Protein AF-R5EZT8-F1 (afdb_monomer_lite)

Radius of gyration: 14.83 Å; chains: 1; bounding box: 34×26×39 Å

Sequence (82 aa):
MRTREIVNEINSLLNQSTYLYAQYAQENRISYVEMMVLYALLNTDAPLTQIELGAYYVISKQSINSAVKKIQIRRFHPYCSR

Foldseek 3Di:
DVVVVVVVVVVVVVVVVLVVLCVVCVVVVHDSLLSLVLVCLVPDPDDDDLVNSCVVVVHDSVSSVVSVVVCVVVCPVVRPDD

pLDDT: mean 87.17, std 13.53, range [38.25, 97.81]

Secondary structure (DSSP, 8-state):
-HHHHHHHHHHHHHHHHHHHHHHHHHHTT--HHHHHHHHHHHH-SS---HHHHHHHHT--HHHHHHHHHHHHHTT-GGGS--

Structure (mmCIF, N/CA/C/O backbone):
data_AF-R5EZT8-F1
#
_entry.id   AF-R5EZT8-F1
#
loop_
_atom_site.group_PDB
_atom_site.id
_atom_site.type_symbol
_atom_site.label_atom_id
_atom_site.label_alt_id
_atom_site.label_comp_id
_atom_site.label_asym_id
_atom_site.label_entity_id
_atom_site.label_seq_id
_atom_site.pdbx_PDB_ins_code
_atom_site.Cartn_x
_atom_site.Cartn_y
_atom_site.Cartn_z
_atom_site.occupancy
_atom_site.B_iso_or_equiv
_atom_site.auth_seq_id
_atom_site.auth_comp_id
_atom_site.auth_asym_id
_atom_site.auth_atom_id
_atom_site.pdbx_PDB_model_num
ATOM 1 N N . MET A 1 1 ? 17.782 5.226 -25.470 1.00 66.69 1 MET A N 1
ATOM 2 C CA . MET A 1 1 ? 16.466 5.903 -25.538 1.00 66.69 1 MET A CA 1
ATOM 3 C C . MET A 1 1 ? 15.322 4.972 -25.138 1.00 66.69 1 MET A C 1
ATOM 5 O O . MET A 1 1 ? 14.691 5.272 -24.136 1.00 66.69 1 MET A O 1
ATOM 9 N N . ARG A 1 2 ? 15.155 3.798 -25.767 1.00 87.19 2 ARG A N 1
ATOM 10 C CA . ARG A 1 2 ? 14.058 2.844 -25.487 1.00 87.19 2 ARG A CA 1
ATOM 11 C C . ARG A 1 2 ? 13.828 2.453 -24.015 1.00 87.19 2 ARG A C 1
ATOM 13 O O . ARG A 1 2 ? 12.690 2.396 -23.573 1.00 87.19 2 ARG A O 1
ATOM 20 N N . THR A 1 3 ? 14.880 2.231 -23.223 1.00 94.62 3 THR A N 1
ATOM 21 C CA . THR A 1 3 ? 14.730 1.877 -21.795 1.00 94.62 3 THR A CA 1
ATOM 22 C C . THR A 1 3 ? 14.029 2.969 -20.986 1.00 94.62 3 THR A C 1
ATOM 24 O O . THR A 1 3 ? 13.215 2.665 -20.124 1.00 94.62 3 THR A O 1
ATOM 27 N N . ARG A 1 4 ? 14.308 4.249 -21.270 1.00 94.88 4 ARG A N 1
ATOM 28 C CA . ARG A 1 4 ? 13.698 5.375 -20.548 1.00 94.88 4 ARG A CA 1
ATOM 29 C C . ARG A 1 4 ? 12.212 5.511 -20.879 1.00 94.88 4 ARG A C 1
ATOM 31 O O . ARG A 1 4 ? 11.422 5.797 -19.990 1.00 94.88 4 ARG A O 1
ATOM 38 N N . GLU A 1 5 ? 11.849 5.292 -22.138 1.00 96.56 5 GLU A N 1
ATOM 39 C CA . GLU A 1 5 ? 10.455 5.309 -22.597 1.00 96.56 5 GLU A CA 1
ATOM 40 C C . GLU A 1 5 ? 9.645 4.201 -21.919 1.00 96.56 5 GLU A C 1
ATOM 42 O O . GLU A 1 5 ? 8.605 4.488 -21.337 1.00 96.56 5 GLU A O 1
ATOM 47 N N . ILE A 1 6 ? 10.185 2.977 -21.875 1.00 97.12 6 ILE A N 1
ATOM 48 C CA . ILE A 1 6 ? 9.555 1.842 -21.182 1.00 97.12 6 ILE A CA 1
ATOM 49 C C . ILE A 1 6 ? 9.379 2.135 -19.685 1.00 97.12 6 ILE A C 1
ATOM 51 O O . ILE A 1 6 ? 8.312 1.899 -19.128 1.00 97.12 6 ILE A O 1
ATOM 55 N N . VAL A 1 7 ? 10.401 2.681 -19.018 1.00 97.06 7 VAL A N 1
ATOM 56 C CA . VAL A 1 7 ? 10.307 3.042 -17.591 1.00 97.06 7 VAL A CA 1
ATOM 57 C C . VAL A 1 7 ? 9.227 4.102 -17.355 1.00 97.06 7 VAL A C 1
ATOM 59 O O . VAL A 1 7 ? 8.473 4.009 -16.388 1.00 97.06 7 VAL A O 1
ATOM 62 N N . ASN A 1 8 ? 9.115 5.097 -18.237 1.00 97.12 8 ASN A N 1
ATOM 63 C CA . ASN A 1 8 ? 8.072 6.116 -18.140 1.00 97.12 8 ASN A CA 1
ATOM 64 C C . ASN A 1 8 ? 6.671 5.528 -18.335 1.00 97.12 8 ASN A C 1
ATOM 66 O O . ASN A 1 8 ? 5.746 5.923 -17.628 1.00 97.12 8 ASN A O 1
ATOM 70 N N . GLU A 1 9 ? 6.518 4.585 -19.262 1.00 97.56 9 GLU A N 1
ATOM 71 C CA . GLU A 1 9 ? 5.257 3.885 -19.495 1.00 97.56 9 GLU A CA 1
ATOM 72 C C . GLU A 1 9 ? 4.849 3.054 -18.273 1.00 97.56 9 GLU A C 1
ATOM 74 O O . GLU A 1 9 ? 3.729 3.198 -17.785 1.00 97.56 9 GLU A O 1
ATOM 79 N N . ILE A 1 10 ? 5.783 2.290 -17.693 1.00 97.19 10 ILE A N 1
ATOM 80 C CA . ILE A 1 10 ? 5.562 1.553 -16.439 1.00 97.19 10 ILE A CA 1
ATOM 81 C C . ILE A 1 10 ? 5.108 2.507 -15.328 1.00 97.19 10 ILE A C 1
ATOM 83 O O . ILE A 1 10 ? 4.102 2.252 -14.671 1.00 97.19 10 ILE A O 1
ATOM 87 N N . ASN A 1 11 ? 5.802 3.632 -15.142 1.00 96.62 11 ASN A N 1
ATOM 88 C CA . ASN A 1 11 ? 5.432 4.618 -14.126 1.00 96.62 11 ASN A CA 1
ATOM 89 C C . ASN A 1 11 ? 4.042 5.220 -14.377 1.00 96.62 11 ASN A C 1
ATOM 91 O O . ASN A 1 11 ? 3.287 5.436 -13.431 1.00 96.62 11 ASN A O 1
ATOM 95 N N . SER A 1 12 ? 3.684 5.479 -15.637 1.00 97.56 12 SER A N 1
ATOM 96 C CA . SER A 1 12 ? 2.357 5.987 -15.997 1.00 97.56 12 SER A CA 1
ATOM 97 C C . SER A 1 12 ? 1.257 4.991 -15.621 1.00 97.56 12 SER A C 1
ATOM 99 O O . SER A 1 12 ? 0.297 5.366 -14.946 1.00 97.56 12 SER A O 1
ATOM 101 N N . LEU A 1 13 ? 1.439 3.713 -15.965 1.00 97.81 13 LEU A N 1
ATOM 102 C CA . LEU A 1 13 ? 0.496 2.642 -15.638 1.00 97.81 13 LEU A CA 1
ATOM 103 C C . LEU A 1 13 ? 0.375 2.423 -14.122 1.00 97.81 13 LEU A C 1
ATOM 105 O O . LEU A 1 13 ? -0.734 2.287 -13.602 1.00 97.81 13 LEU A O 1
ATOM 109 N N . LEU A 1 14 ? 1.493 2.453 -13.389 1.00 94.75 14 LEU A N 1
ATOM 110 C CA . LEU A 1 14 ? 1.492 2.349 -11.926 1.00 94.75 14 LEU A CA 1
ATOM 111 C C . LEU A 1 14 ? 0.759 3.523 -11.267 1.00 94.75 14 LEU A C 1
ATOM 113 O O . LEU A 1 14 ? -0.006 3.312 -10.325 1.00 94.75 14 LEU A O 1
ATOM 117 N N . ASN A 1 15 ? 0.932 4.745 -11.779 1.00 95.62 15 ASN A N 1
ATOM 118 C CA . ASN A 1 15 ? 0.223 5.923 -11.278 1.00 95.62 15 ASN A CA 1
ATOM 119 C C . ASN A 1 15 ? -1.288 5.824 -11.521 1.00 95.62 15 ASN A C 1
ATOM 121 O O . ASN A 1 15 ? -2.069 6.134 -10.623 1.00 95.62 15 ASN A O 1
ATOM 125 N N . GLN A 1 16 ? -1.705 5.357 -12.700 1.00 96.50 16 GLN A N 1
ATOM 126 C CA . GLN A 1 16 ? -3.121 5.141 -13.013 1.00 96.50 16 GLN A CA 1
ATOM 127 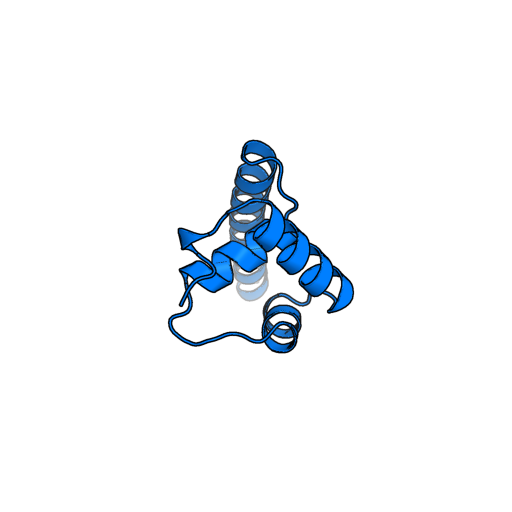C C . GLN A 1 16 ? -3.741 4.066 -12.112 1.00 96.50 16 GLN A C 1
ATOM 129 O O . GLN A 1 16 ? -4.805 4.284 -11.541 1.00 96.50 16 GLN A O 1
ATOM 134 N N . SER A 1 17 ? -3.052 2.940 -11.916 1.00 93.44 17 SER A N 1
ATOM 135 C CA . SER A 1 17 ? -3.496 1.877 -11.005 1.00 93.44 17 SER A CA 1
ATOM 136 C C . SER A 1 17 ? -3.619 2.379 -9.558 1.00 93.44 17 SER A C 1
ATOM 138 O O . SER A 1 17 ? -4.660 2.221 -8.920 1.00 93.44 17 SER A O 1
ATOM 140 N N . THR A 1 18 ? -2.601 3.095 -9.070 1.00 93.00 18 THR A N 1
ATOM 141 C CA . THR A 1 18 ? -2.598 3.709 -7.731 1.00 93.00 18 THR A CA 1
ATOM 142 C C . THR A 1 18 ? -3.758 4.688 -7.550 1.00 93.00 18 THR A C 1
ATOM 144 O O . THR A 1 18 ? -4.396 4.704 -6.495 1.00 93.00 18 THR A O 1
ATOM 147 N N . TYR A 1 19 ? -4.064 5.484 -8.578 1.00 95.81 19 TYR A N 1
ATOM 148 C CA . TYR A 1 19 ? -5.186 6.418 -8.563 1.00 95.81 19 TYR A CA 1
ATOM 149 C C . TYR A 1 19 ? -6.529 5.701 -8.382 1.00 95.81 19 TYR A C 1
ATOM 151 O O . TYR A 1 19 ? -7.324 6.121 -7.544 1.00 95.81 19 TYR A O 1
ATOM 159 N N . LEU A 1 20 ? -6.758 4.586 -9.082 1.00 95.12 20 LEU A N 1
ATOM 160 C CA . LEU A 1 20 ? -7.995 3.809 -8.948 1.00 95.12 20 LEU A CA 1
ATOM 161 C C . LEU A 1 20 ? -8.164 3.236 -7.532 1.00 95.12 20 LEU A C 1
ATOM 163 O O . LEU A 1 20 ? -9.246 3.328 -6.951 1.00 95.12 20 LEU A O 1
ATOM 167 N N . TYR A 1 21 ? -7.093 2.713 -6.929 1.00 93.81 21 TYR A N 1
ATOM 168 C CA . TYR A 1 21 ? -7.133 2.258 -5.534 1.00 93.81 21 TYR A CA 1
ATOM 169 C C . TYR A 1 21 ? -7.415 3.403 -4.556 1.00 93.81 21 TYR A C 1
ATOM 171 O O . TYR A 1 21 ? -8.173 3.228 -3.600 1.00 93.81 21 TYR A O 1
ATOM 179 N N . ALA A 1 22 ? -6.837 4.583 -4.793 1.00 93.75 22 ALA A N 1
ATOM 180 C CA . ALA A 1 22 ? -7.091 5.765 -3.977 1.00 93.75 22 ALA A CA 1
ATOM 181 C C . ALA A 1 22 ? -8.542 6.259 -4.104 1.00 93.75 22 ALA A C 1
ATOM 183 O O . ALA A 1 22 ? -9.155 6.588 -3.087 1.00 93.75 22 ALA A O 1
ATOM 184 N N . GLN A 1 23 ? -9.113 6.257 -5.314 1.00 95.31 23 GLN A N 1
ATOM 185 C CA . GLN A 1 23 ? -10.523 6.588 -5.536 1.00 95.31 23 GLN A CA 1
ATOM 186 C C . GLN A 1 23 ? -11.448 5.620 -4.800 1.00 95.31 23 GLN A C 1
ATOM 188 O O . GLN A 1 23 ? -12.292 6.064 -4.023 1.00 95.31 23 GLN A O 1
ATOM 193 N N . TYR A 1 24 ? -11.236 4.309 -4.952 1.00 92.19 24 TYR A N 1
ATOM 194 C CA . TYR A 1 24 ? -12.018 3.306 -4.229 1.00 92.19 24 TYR A CA 1
ATOM 195 C C . TYR A 1 24 ? -11.928 3.513 -2.712 1.00 92.19 24 TYR A C 1
ATOM 197 O O . TYR A 1 24 ? -12.937 3.449 -2.004 1.00 92.19 24 TYR A O 1
ATOM 205 N N . ALA A 1 25 ? -10.722 3.785 -2.201 1.00 93.81 25 ALA A N 1
ATOM 206 C CA . ALA A 1 25 ? -10.515 4.039 -0.784 1.00 93.81 25 ALA A CA 1
ATOM 207 C C . ALA A 1 25 ? -11.323 5.258 -0.306 1.00 93.81 25 ALA A C 1
ATOM 209 O O .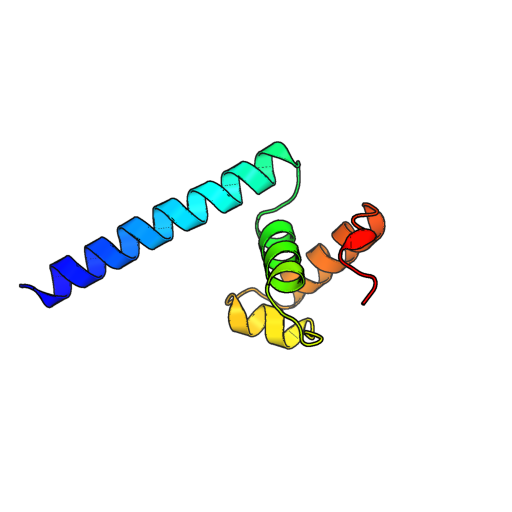 ALA A 1 25 ? -12.003 5.189 0.720 1.00 93.81 25 ALA A O 1
ATOM 210 N N . GLN A 1 26 ? -11.316 6.343 -1.085 1.00 94.00 26 GLN A N 1
ATOM 211 C CA . GLN A 1 26 ? -12.082 7.554 -0.804 1.00 94.00 26 GLN A CA 1
ATOM 212 C C . GLN A 1 26 ? -13.597 7.302 -0.812 1.00 94.00 26 GLN A C 1
ATOM 214 O O . GLN A 1 26 ? -14.277 7.684 0.143 1.00 94.00 26 GLN A O 1
ATOM 219 N N . GLU A 1 27 ? -14.123 6.633 -1.840 1.00 93.75 27 GLU A N 1
ATOM 220 C CA . GLU A 1 27 ? -15.551 6.303 -1.972 1.00 93.75 27 GLU A CA 1
ATOM 221 C C . GLU A 1 27 ? -16.051 5.452 -0.799 1.00 93.75 27 GLU A C 1
ATOM 223 O O . GLU A 1 27 ? -17.130 5.693 -0.254 1.00 93.75 27 GLU A O 1
ATOM 228 N N . ASN A 1 28 ? -15.218 4.518 -0.334 1.00 90.00 28 ASN A N 1
ATOM 229 C CA . ASN A 1 28 ? -15.519 3.628 0.787 1.00 90.00 28 ASN A CA 1
ATOM 230 C C . ASN A 1 28 ? -15.081 4.188 2.152 1.00 90.00 28 ASN A C 1
ATOM 232 O O . ASN A 1 28 ? -15.197 3.508 3.176 1.00 90.00 28 ASN A O 1
ATOM 236 N N . ARG A 1 29 ? -14.583 5.433 2.195 1.00 92.19 29 ARG A N 1
ATOM 237 C CA . ARG A 1 29 ? -14.104 6.123 3.407 1.00 92.19 29 ARG A CA 1
ATOM 238 C C . ARG A 1 29 ? -13.081 5.304 4.208 1.00 92.19 29 ARG A C 1
ATOM 240 O O . ARG A 1 29 ? -13.080 5.326 5.446 1.00 92.19 29 ARG A O 1
ATOM 247 N N . ILE A 1 30 ? -12.229 4.557 3.517 1.00 93.12 30 ILE A N 1
ATOM 248 C CA . ILE A 1 30 ? -11.081 3.830 4.070 1.00 93.12 30 ILE A CA 1
ATOM 249 C C . ILE A 1 30 ? -9.787 4.533 3.650 1.00 93.12 30 ILE A C 1
ATOM 251 O O . ILE A 1 30 ? -9.750 5.311 2.701 1.00 93.12 30 ILE A O 1
ATOM 255 N N . SER A 1 31 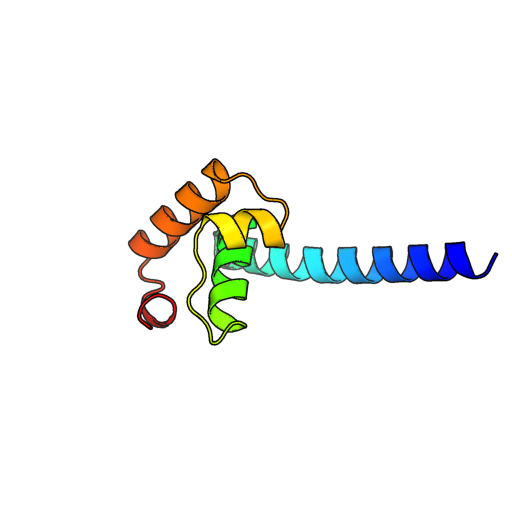? -8.702 4.289 4.373 1.00 94.50 31 SER A N 1
ATOM 256 C CA . SER A 1 31 ? -7.376 4.726 3.945 1.00 94.50 31 SER A CA 1
ATOM 257 C C . SER A 1 31 ? -6.856 3.869 2.792 1.00 94.50 31 SER A C 1
ATOM 259 O O . SER A 1 31 ? -7.253 2.718 2.617 1.00 94.50 31 SER A O 1
ATOM 261 N N . TYR A 1 32 ? -5.889 4.409 2.050 1.00 93.50 32 TYR A N 1
ATOM 262 C CA . TYR A 1 32 ? -5.174 3.655 1.021 1.00 93.50 32 TYR A CA 1
ATOM 263 C C . TYR A 1 32 ? -4.550 2.363 1.576 1.00 93.50 32 TYR A C 1
ATOM 265 O O . TYR A 1 32 ? -4.626 1.317 0.948 1.00 93.50 32 TYR A O 1
ATOM 273 N N . VAL A 1 33 ? -3.998 2.399 2.795 1.00 94.44 33 VAL A N 1
ATOM 274 C CA . VAL A 1 33 ? -3.405 1.208 3.429 1.00 94.44 33 VAL A CA 1
ATOM 275 C C . VAL A 1 33 ? -4.465 0.147 3.728 1.00 94.44 33 VAL A C 1
ATOM 277 O O . VAL A 1 33 ? -4.226 -1.032 3.491 1.00 94.44 33 VAL A O 1
ATOM 280 N N . GLU A 1 34 ? -5.644 0.551 4.211 1.00 93.12 34 GLU A N 1
ATOM 281 C CA . GLU A 1 34 ? -6.775 -0.369 4.388 1.00 93.12 34 GLU A CA 1
ATOM 282 C C . GLU A 1 34 ? -7.202 -0.985 3.048 1.00 93.12 34 GLU A C 1
ATOM 284 O O . GLU A 1 34 ? -7.444 -2.188 2.988 1.00 93.12 34 GLU A O 1
ATOM 289 N N . MET A 1 35 ? -7.213 -0.201 1.966 1.00 93.19 35 MET A N 1
ATOM 290 C CA . MET A 1 35 ? -7.487 -0.717 0.623 1.00 93.19 35 MET A CA 1
ATOM 291 C C . MET A 1 35 ? -6.444 -1.750 0.174 1.00 93.19 35 MET A C 1
ATOM 293 O O . MET A 1 35 ? -6.819 -2.823 -0.290 1.00 93.19 35 MET A O 1
ATOM 297 N N . MET A 1 36 ? -5.149 -1.489 0.373 1.00 92.56 36 MET A N 1
ATOM 298 C CA . MET A 1 36 ? -4.092 -2.445 0.013 1.00 92.56 36 MET A CA 1
ATOM 299 C C . MET A 1 36 ? -4.199 -3.759 0.798 1.00 92.56 36 MET A C 1
ATOM 301 O O . MET A 1 36 ? -3.999 -4.830 0.231 1.00 92.56 36 MET A O 1
ATOM 305 N N . VAL A 1 37 ? -4.565 -3.699 2.085 1.00 91.56 37 VAL A N 1
ATOM 306 C CA . VAL A 1 37 ? -4.809 -4.904 2.896 1.00 91.56 37 VAL A CA 1
ATOM 307 C C . VAL A 1 37 ? -6.008 -5.696 2.364 1.00 91.56 37 VAL 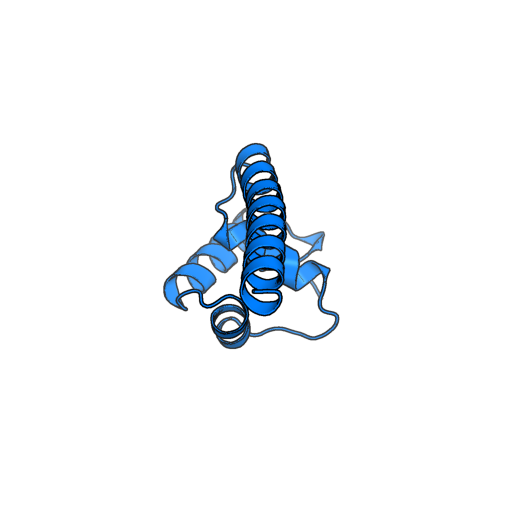A C 1
ATOM 309 O O . VAL A 1 37 ? -5.908 -6.911 2.216 1.00 91.56 37 VAL A O 1
ATOM 312 N N . LEU A 1 38 ? -7.123 -5.034 2.034 1.00 89.25 38 LEU A N 1
ATOM 313 C CA . LEU A 1 38 ? -8.298 -5.697 1.450 1.00 89.25 38 LEU A CA 1
ATOM 314 C C . LEU A 1 38 ? -7.987 -6.319 0.084 1.00 89.25 38 LEU A C 1
ATOM 316 O O . LEU A 1 38 ? -8.376 -7.454 -0.175 1.00 89.25 38 LEU A O 1
ATOM 320 N N . TYR A 1 39 ? -7.252 -5.602 -0.768 1.00 90.06 39 TYR A N 1
ATOM 321 C CA . TYR A 1 39 ? -6.805 -6.105 -2.064 1.00 90.06 39 TYR A CA 1
ATOM 322 C C . TYR A 1 39 ? -5.970 -7.383 -1.914 1.00 90.06 39 TYR A C 1
ATOM 324 O O . TYR A 1 39 ? -6.205 -8.353 -2.632 1.00 90.06 39 TYR A O 1
ATOM 332 N N . ALA A 1 40 ? -5.041 -7.418 -0.957 1.00 89.31 40 ALA A N 1
ATOM 333 C CA . ALA A 1 40 ? -4.211 -8.593 -0.705 1.00 89.31 40 ALA A CA 1
ATOM 334 C C . ALA A 1 40 ? -5.035 -9.813 -0.274 1.00 89.31 40 ALA A C 1
ATOM 336 O O . ALA A 1 40 ? -4.821 -10.908 -0.790 1.00 89.31 40 ALA A O 1
ATOM 337 N N . LEU A 1 41 ? -6.003 -9.608 0.626 1.00 84.06 41 LEU A N 1
ATOM 338 C CA . LEU A 1 41 ? -6.912 -10.657 1.102 1.00 84.06 41 LEU A CA 1
ATOM 339 C C . LEU A 1 41 ? -7.814 -11.207 -0.012 1.00 84.06 41 LEU A C 1
ATOM 341 O O . LEU A 1 41 ? -8.199 -12.369 0.030 1.00 84.06 41 LEU A O 1
ATOM 345 N N . LEU A 1 42 ? -8.155 -10.381 -1.003 1.00 85.88 42 LEU A N 1
ATOM 346 C CA . LEU A 1 42 ? -8.980 -10.778 -2.147 1.00 85.88 42 LEU A CA 1
ATOM 347 C C . LEU A 1 42 ? -8.215 -11.549 -3.224 1.00 85.88 42 LEU A C 1
ATOM 349 O O . LEU A 1 42 ? -8.817 -12.352 -3.930 1.00 85.88 42 LEU A O 1
ATOM 353 N N . ASN A 1 43 ? -6.920 -11.275 -3.383 1.00 86.31 43 ASN A N 1
ATOM 354 C CA . ASN A 1 43 ? -6.118 -11.772 -4.506 1.00 86.31 43 ASN A CA 1
ATOM 355 C C . ASN A 1 43 ? -5.092 -12.837 -4.098 1.00 86.31 43 ASN A C 1
ATOM 357 O O . ASN A 1 43 ? -4.263 -13.228 -4.917 1.00 86.31 43 ASN A O 1
ATOM 361 N N . THR A 1 44 ? -5.130 -13.296 -2.847 1.00 82.50 44 THR A N 1
ATOM 362 C CA . THR A 1 44 ? -4.209 -14.314 -2.336 1.00 82.50 44 THR A CA 1
ATOM 363 C C . THR A 1 44 ? -5.000 -15.463 -1.730 1.00 82.50 44 THR A C 1
ATOM 365 O O . THR A 1 44 ? -5.792 -15.257 -0.816 1.00 82.50 44 THR A O 1
ATOM 368 N N . ASP A 1 45 ? -4.752 -16.682 -2.209 1.00 80.19 45 ASP A N 1
ATOM 369 C CA . ASP A 1 45 ? -5.387 -17.897 -1.675 1.00 80.19 45 ASP A CA 1
ATOM 370 C C . ASP A 1 45 ? -4.692 -18.432 -0.409 1.00 80.19 45 ASP A C 1
ATOM 372 O O . ASP A 1 45 ? -5.235 -19.279 0.299 1.00 80.19 45 ASP A O 1
ATOM 376 N N . ALA A 1 46 ? -3.483 -17.945 -0.119 1.00 81.38 46 ALA A N 1
ATOM 377 C CA . ALA A 1 46 ? -2.703 -18.314 1.055 1.00 81.38 46 ALA A CA 1
ATOM 378 C C . ALA A 1 46 ? -2.903 -17.315 2.213 1.00 81.38 46 ALA A C 1
ATOM 380 O O . ALA A 1 46 ? -3.009 -16.108 1.971 1.00 81.38 46 ALA A O 1
ATOM 381 N N . PRO A 1 47 ? -2.880 -17.780 3.478 1.00 82.94 47 PRO A N 1
ATOM 382 C CA . PRO A 1 47 ? -2.842 -16.892 4.633 1.00 82.94 47 PRO A CA 1
ATOM 383 C C . PRO A 1 47 ? -1.631 -15.955 4.561 1.00 82.94 47 PRO A C 1
ATOM 385 O O . PRO A 1 47 ? -0.504 -16.411 4.384 1.00 82.94 47 PRO A O 1
ATOM 388 N N . LEU A 1 48 ? -1.861 -14.652 4.733 1.00 85.81 48 LEU A N 1
ATOM 389 C CA . LEU A 1 48 ? -0.809 -13.636 4.766 1.00 85.81 48 LEU A CA 1
ATOM 390 C C . LEU A 1 48 ? -0.629 -13.096 6.181 1.00 85.81 48 LEU A C 1
ATOM 392 O O . LEU A 1 48 ? -1.577 -12.641 6.826 1.00 85.81 48 LEU A O 1
ATOM 396 N N . THR A 1 49 ? 0.610 -13.073 6.656 1.00 90.44 49 THR A N 1
ATOM 397 C CA . THR A 1 49 ? 0.956 -12.381 7.895 1.00 90.44 49 THR A CA 1
ATOM 398 C C . THR A 1 49 ? 1.040 -10.869 7.669 1.00 90.44 49 THR A C 1
ATOM 400 O O . THR A 1 49 ? 1.358 -10.370 6.588 1.00 90.44 49 THR A O 1
ATOM 403 N N . GLN A 1 50 ? 0.831 -10.092 8.734 1.00 90.12 50 GLN A N 1
ATOM 404 C CA . GLN A 1 50 ? 0.991 -8.631 8.690 1.00 90.12 50 GLN A CA 1
ATOM 405 C C . GLN A 1 50 ? 2.422 -8.187 8.329 1.00 90.12 50 GLN A C 1
ATOM 407 O O . GLN A 1 50 ? 2.613 -7.079 7.833 1.00 90.12 50 GLN A O 1
ATOM 412 N N . ILE A 1 51 ? 3.429 -9.028 8.596 1.00 91.06 51 ILE A N 1
ATOM 413 C CA . ILE A 1 51 ? 4.828 -8.749 8.243 1.00 91.06 51 ILE A CA 1
ATOM 414 C C . ILE A 1 51 ? 5.021 -8.894 6.733 1.00 91.06 51 ILE A C 1
ATOM 416 O O . ILE A 1 51 ? 5.595 -8.001 6.113 1.00 91.06 51 ILE A O 1
ATOM 420 N N . GLU A 1 52 ? 4.501 -9.970 6.143 1.00 90.69 52 GLU A N 1
ATOM 421 C CA . GLU A 1 52 ? 4.561 -10.198 4.696 1.00 90.69 52 GLU A CA 1
ATOM 422 C C . GLU A 1 52 ? 3.834 -9.091 3.937 1.00 90.69 52 GLU A C 1
ATOM 424 O O . GLU A 1 52 ? 4.398 -8.528 3.004 1.00 90.69 52 GLU A O 1
ATOM 429 N N . LEU A 1 53 ? 2.642 -8.685 4.390 1.00 89.56 53 LEU A N 1
ATOM 430 C CA . LEU A 1 53 ? 1.915 -7.546 3.813 1.00 89.56 53 LEU A CA 1
ATOM 431 C C . LEU A 1 53 ? 2.743 -6.254 3.820 1.00 89.56 53 LEU A C 1
ATOM 433 O O . LEU A 1 53 ? 2.755 -5.516 2.834 1.00 89.56 53 LEU A O 1
ATOM 437 N N . GLY A 1 54 ? 3.449 -5.979 4.920 1.00 90.94 54 GLY A N 1
ATOM 438 C CA . GLY A 1 54 ? 4.335 -4.820 5.013 1.00 90.94 54 GLY A CA 1
ATOM 439 C C . GLY A 1 54 ? 5.489 -4.882 4.010 1.00 90.94 54 GLY A C 1
ATOM 440 O O . GLY A 1 54 ? 5.804 -3.875 3.379 1.00 90.94 54 GLY A O 1
ATOM 441 N N . ALA A 1 55 ? 6.079 -6.064 3.816 1.00 88.69 55 ALA A N 1
ATOM 442 C CA . ALA A 1 55 ? 7.156 -6.272 2.852 1.00 88.69 55 ALA A CA 1
ATOM 443 C C . ALA A 1 55 ? 6.670 -6.156 1.397 1.00 88.69 55 ALA A C 1
ATOM 445 O O . ALA A 1 55 ? 7.299 -5.452 0.610 1.00 88.69 55 ALA A O 1
ATOM 446 N N . TYR A 1 56 ? 5.537 -6.779 1.053 1.00 86.12 56 TYR A N 1
ATOM 447 C CA . TYR A 1 56 ? 4.983 -6.780 -0.307 1.00 86.12 56 TYR A CA 1
ATOM 448 C C . TYR A 1 56 ? 4.658 -5.379 -0.821 1.00 86.12 56 TYR A C 1
ATOM 450 O O . TYR A 1 56 ? 4.947 -5.061 -1.972 1.00 86.12 56 TYR A O 1
ATOM 458 N N . TYR A 1 57 ? 4.070 -4.538 0.030 1.00 89.31 57 TYR A N 1
ATOM 459 C CA . TYR A 1 57 ? 3.649 -3.193 -0.365 1.00 89.31 57 TYR A CA 1
ATOM 460 C C . TYR A 1 57 ? 4.625 -2.096 0.046 1.00 89.31 57 TYR A C 1
ATOM 462 O O . TYR A 1 57 ? 4.358 -0.925 -0.213 1.00 89.31 57 TYR A O 1
ATOM 470 N N . VAL A 1 58 ? 5.744 -2.451 0.685 1.00 92.06 58 VAL A N 1
ATOM 471 C CA . VAL A 1 58 ? 6.715 -1.490 1.233 1.00 92.06 58 VAL A CA 1
ATOM 472 C C . VAL A 1 58 ? 6.022 -0.500 2.189 1.00 92.06 58 VAL A C 1
ATOM 474 O O . VAL A 1 58 ? 6.214 0.714 2.143 1.00 92.06 58 VAL A O 1
ATOM 477 N N . ILE A 1 59 ? 5.168 -1.031 3.068 1.00 92.56 59 ILE A N 1
ATOM 478 C CA . ILE A 1 59 ? 4.396 -0.273 4.060 1.00 92.56 59 ILE A CA 1
ATOM 479 C C . ILE A 1 59 ? 4.879 -0.647 5.461 1.00 92.56 59 ILE A C 1
ATOM 481 O O . ILE A 1 59 ? 5.115 -1.813 5.774 1.00 92.56 59 ILE A O 1
ATOM 485 N N . SER A 1 60 ? 4.992 0.350 6.343 1.00 93.62 60 SER A N 1
ATOM 486 C CA . SER A 1 60 ? 5.415 0.109 7.723 1.00 93.62 60 SER A CA 1
ATOM 487 C C . SER A 1 60 ? 4.490 -0.879 8.447 1.00 93.62 60 SER A C 1
ATOM 489 O O . SER A 1 60 ? 3.262 -0.849 8.305 1.00 93.62 60 SER A O 1
ATOM 491 N N . LYS A 1 61 ? 5.079 -1.710 9.313 1.00 91.38 61 LYS A N 1
ATOM 492 C CA . LYS A 1 61 ? 4.326 -2.642 10.162 1.00 91.38 61 LYS A CA 1
ATOM 493 C C . LYS A 1 61 ? 3.279 -1.914 11.010 1.00 91.38 61 LYS A C 1
ATOM 495 O O . LYS A 1 61 ? 2.176 -2.425 11.180 1.00 91.38 61 LYS A O 1
ATOM 500 N N . GLN A 1 62 ? 3.585 -0.717 11.523 1.00 93.94 62 GLN A N 1
ATOM 501 C CA . GLN A 1 62 ? 2.621 0.060 12.310 1.00 93.94 62 GLN A CA 1
ATOM 502 C C . GLN A 1 62 ? 1.376 0.422 11.487 1.00 93.94 62 GLN A C 1
ATOM 504 O O . GLN A 1 62 ? 0.253 0.272 11.975 1.00 93.94 62 GLN A O 1
ATOM 509 N N . SER A 1 63 ? 1.561 0.853 10.236 1.00 95.50 63 SER A N 1
ATOM 510 C CA . SER A 1 63 ? 0.463 1.199 9.329 1.00 95.50 63 SER A CA 1
ATOM 511 C C . SER A 1 63 ? -0.404 -0.017 8.993 1.00 95.50 63 SER A C 1
ATOM 513 O O . SER A 1 63 ? -1.627 0.081 9.087 1.00 95.50 63 SER A O 1
ATOM 515 N N . ILE A 1 64 ? 0.208 -1.170 8.686 1.00 95.12 64 ILE A N 1
ATOM 516 C CA . ILE A 1 64 ? -0.518 -2.424 8.418 1.00 95.12 64 ILE A CA 1
ATOM 517 C C . ILE A 1 64 ? -1.324 -2.867 9.642 1.00 95.12 64 ILE A C 1
ATOM 519 O O . ILE A 1 64 ? -2.521 -3.122 9.530 1.00 95.12 64 ILE A O 1
ATOM 523 N N . ASN A 1 65 ? -0.711 -2.896 10.828 1.00 93.38 65 ASN A N 1
ATOM 524 C CA . ASN A 1 65 ? -1.395 -3.298 12.060 1.00 93.38 65 ASN A CA 1
ATOM 525 C C . ASN A 1 65 ? -2.619 -2.411 12.349 1.00 93.38 65 ASN A C 1
ATOM 527 O O . ASN A 1 65 ? -3.679 -2.903 12.737 1.00 93.38 65 ASN A O 1
ATOM 531 N N . SER A 1 66 ? -2.472 -1.097 12.160 1.00 94.56 66 SER A N 1
ATOM 532 C CA . SER A 1 66 ? -3.557 -0.134 12.365 1.00 94.56 66 SER A CA 1
ATOM 533 C C . SER A 1 66 ? -4.694 -0.341 11.357 1.00 94.56 66 SER A C 1
ATOM 535 O O . SER A 1 66 ? -5.865 -0.315 11.740 1.00 94.56 66 SER A O 1
ATOM 537 N N . ALA A 1 67 ? -4.363 -0.612 10.091 1.00 93.56 67 ALA A N 1
ATOM 538 C CA . ALA A 1 67 ? -5.335 -0.903 9.041 1.00 93.56 67 ALA A CA 1
ATOM 539 C C . ALA A 1 67 ? -6.116 -2.198 9.312 1.00 93.56 67 ALA A C 1
ATOM 541 O O . ALA A 1 67 ? -7.345 -2.172 9.317 1.00 93.56 67 ALA A O 1
ATOM 542 N N . VAL A 1 68 ? -5.432 -3.303 9.632 1.00 91.00 68 VAL A N 1
ATOM 543 C CA . VAL A 1 68 ? -6.078 -4.589 9.961 1.00 91.00 68 VAL A CA 1
ATOM 544 C C . VAL A 1 68 ? -7.058 -4.430 11.123 1.00 91.00 68 VAL A C 1
ATOM 546 O O . VAL A 1 68 ? -8.211 -4.851 11.021 1.00 91.00 68 VAL A O 1
ATOM 549 N N . LYS A 1 69 ? -6.649 -3.740 12.197 1.00 90.75 69 LYS A N 1
ATOM 550 C CA . LYS A 1 69 ? -7.519 -3.488 13.354 1.00 90.75 69 LYS A CA 1
ATOM 551 C C . LYS A 1 69 ? -8.786 -2.716 12.969 1.00 90.75 69 LYS A C 1
ATOM 553 O O . LYS A 1 69 ? -9.872 -3.040 13.444 1.00 90.75 69 LYS A O 1
ATOM 558 N N . LYS A 1 70 ? -8.672 -1.698 12.110 1.00 90.56 70 LYS A N 1
ATOM 559 C CA . LYS A 1 70 ? -9.830 -0.920 11.640 1.00 90.56 70 LYS A CA 1
ATOM 560 C C . LYS A 1 70 ? -10.753 -1.739 10.738 1.00 90.56 70 LYS A C 1
ATOM 562 O O . LYS A 1 70 ? -11.969 -1.652 10.900 1.00 90.56 70 LYS A O 1
ATOM 567 N N . ILE A 1 71 ? -10.199 -2.553 9.839 1.00 87.44 71 ILE A N 1
ATOM 568 C CA . ILE A 1 71 ? -10.966 -3.435 8.946 1.00 87.44 71 ILE A CA 1
ATOM 569 C C . ILE A 1 71 ? -11.797 -4.439 9.756 1.00 87.44 71 ILE A C 1
ATOM 571 O O . ILE A 1 71 ? -12.993 -4.583 9.500 1.00 87.44 71 ILE A O 1
ATOM 575 N N . GLN A 1 72 ? -11.198 -5.063 10.776 1.00 84.44 72 GLN A N 1
ATOM 576 C CA . GLN A 1 72 ? -11.885 -5.998 11.677 1.00 84.44 72 GLN A CA 1
ATOM 577 C C . GLN A 1 72 ? -13.084 -5.346 12.383 1.00 84.44 72 GLN A C 1
ATOM 579 O O . GLN A 1 72 ? -14.163 -5.933 12.449 1.00 84.44 72 GLN A O 1
ATOM 584 N N . ILE A 1 73 ? -12.929 -4.104 12.859 1.00 81.31 73 ILE A N 1
ATOM 585 C CA . ILE A 1 73 ? -14.007 -3.346 13.519 1.00 81.31 73 ILE A CA 1
ATOM 586 C C . ILE A 1 73 ? -15.139 -3.011 12.539 1.00 81.31 73 ILE A C 1
ATOM 588 O O . ILE A 1 73 ? -16.312 -3.061 12.905 1.00 81.31 73 ILE A O 1
ATOM 592 N N . ARG A 1 74 ? -14.807 -2.682 11.286 1.00 73.81 74 ARG A N 1
ATOM 593 C CA . ARG A 1 74 ? -15.769 -2.223 10.270 1.00 73.81 74 ARG A CA 1
ATOM 594 C C . ARG A 1 74 ? -16.671 -3.327 9.701 1.00 73.81 74 ARG A C 1
ATOM 596 O O . ARG A 1 74 ? -17.472 -3.036 8.822 1.00 73.81 74 ARG A O 1
ATOM 603 N N . ARG A 1 75 ? -16.592 -4.571 10.198 1.00 63.34 75 ARG A N 1
ATOM 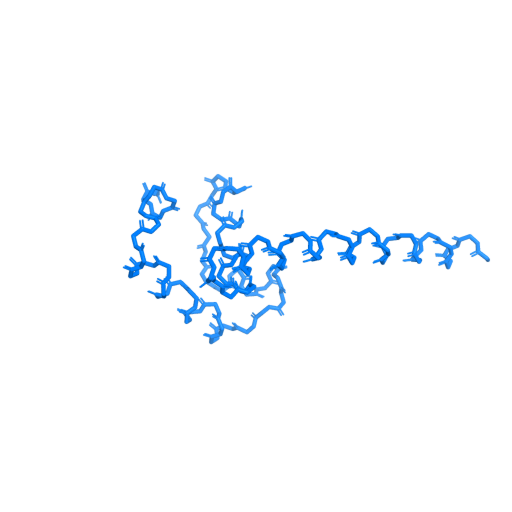604 C CA . ARG A 1 75 ? -17.337 -5.731 9.670 1.00 63.34 75 ARG A CA 1
ATOM 605 C C . ARG A 1 75 ? -17.200 -5.887 8.144 1.00 63.34 75 ARG A C 1
ATOM 607 O O . ARG A 1 75 ? -18.145 -6.313 7.486 1.00 63.34 75 ARG A O 1
ATOM 614 N N . PHE A 1 76 ? -15.996 -5.715 7.587 1.00 63.16 76 PHE A N 1
ATOM 615 C CA . PHE A 1 76 ? -15.637 -6.315 6.283 1.00 63.16 76 PHE A CA 1
ATOM 616 C C . PHE A 1 76 ? -15.503 -7.853 6.393 1.00 63.16 76 PHE A C 1
ATOM 618 O O . PHE A 1 76 ? -14.646 -8.486 5.786 1.00 63.16 76 PHE A O 1
ATOM 625 N N . HIS A 1 77 ? -16.371 -8.459 7.206 1.00 47.62 77 HIS A N 1
ATOM 626 C CA . HIS A 1 77 ? -16.349 -9.831 7.687 1.00 47.62 77 HIS A CA 1
ATOM 627 C C . HIS A 1 77 ? -16.361 -10.907 6.585 1.00 47.62 77 HIS A C 1
ATOM 629 O O . HIS A 1 77 ? -15.814 -11.975 6.852 1.00 47.62 77 HIS A O 1
ATOM 635 N N . PRO A 1 78 ? -16.880 -10.676 5.357 1.00 52.34 78 PRO A N 1
ATOM 636 C CA . PRO A 1 78 ? -16.737 -11.662 4.286 1.00 52.34 78 PRO A CA 1
ATOM 637 C C . PRO A 1 78 ? -15.280 -11.919 3.871 1.00 52.34 78 PRO A C 1
ATOM 639 O O . PRO A 1 78 ? -14.985 -12.990 3.355 1.00 52.34 78 PRO A O 1
ATOM 642 N N . TYR A 1 79 ? -14.370 -10.963 4.099 1.00 51.50 79 TYR A N 1
ATOM 643 C CA . TYR A 1 79 ? -12.990 -11.007 3.594 1.00 51.50 79 TYR A CA 1
ATOM 644 C C . TYR A 1 79 ? -11.945 -11.392 4.651 1.00 51.50 79 TYR A C 1
ATOM 646 O O . TYR A 1 79 ? -10.778 -11.569 4.323 1.00 51.50 79 TYR A O 1
ATOM 654 N N . CYS A 1 80 ? -12.341 -11.513 5.923 1.00 44.44 80 CYS A N 1
ATOM 655 C CA . CYS A 1 80 ? -11.432 -11.792 7.044 1.00 44.44 80 CYS A CA 1
ATOM 656 C C . CYS A 1 80 ? -11.693 -13.150 7.723 1.00 44.44 80 CYS A C 1
ATOM 658 O O . CYS A 1 80 ? -11.201 -13.380 8.824 1.00 44.44 80 CYS A O 1
ATOM 660 N N . SER A 1 81 ? -12.505 -14.023 7.121 1.00 38.25 81 SER A N 1
ATOM 661 C CA . SER A 1 81 ? -12.917 -15.317 7.692 1.00 38.25 81 SER A CA 1
ATOM 662 C C . SER A 1 81 ? -12.587 -16.487 6.763 1.00 38.25 81 SER A C 1
ATOM 664 O O . SER A 1 81 ? -13.465 -17.284 6.431 1.00 38.25 81 SER A O 1
ATOM 666 N N . ARG A 1 82 ? -11.330 -16.571 6.327 1.00 40.62 82 ARG A N 1
ATOM 667 C CA . ARG A 1 82 ? -10.744 -17.793 5.773 1.00 40.62 82 ARG A CA 1
ATOM 668 C C . ARG A 1 82 ? -9.484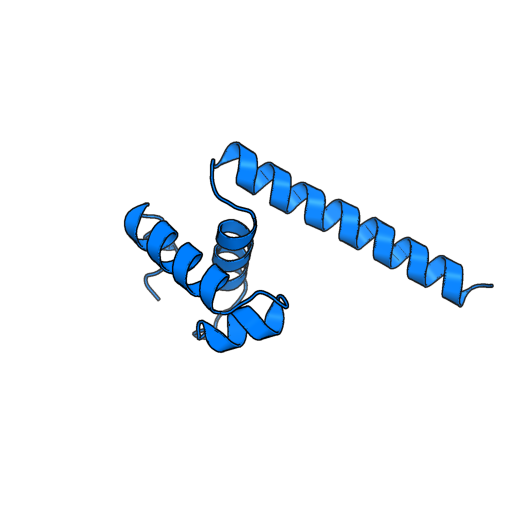 -18.133 6.547 1.00 40.62 82 ARG A C 1
ATOM 670 O O . ARG A 1 82 ? -8.724 -17.182 6.833 1.00 40.62 82 ARG A O 1
#